Protein AF-A0A1G1D5M5-F1 (afdb_monomer)

Solvent-accessible surface area (backbone atoms only — not comparable to full-atom values): 5463 Å² total; per-residue (Å²): 133,89,70,64,44,77,75,61,59,63,45,55,44,34,41,63,46,83,61,90,47,77,85,43,44,61,51,20,52,53,25,35,54,51,50,54,53,52,75,70,35,90,88,49,37,33,43,44,37,71,68,51,51,54,51,47,54,51,49,46,59,73,57,72,54,51,71,69,60,51,50,52,56,58,52,50,63,74,36,90,52,32,46,78,46,84,87,72,84,80,81,125

Structure (mmCIF, N/CA/C/O backbone):
data_AF-A0A1G1D5M5-F1
#
_entry.id   AF-A0A1G1D5M5-F1
#
loop_
_atom_site.group_PDB
_atom_site.id
_atom_site.type_symbol
_atom_site.label_atom_id
_atom_site.label_alt_id
_atom_site.label_comp_id
_atom_site.label_asym_id
_atom_site.label_entity_id
_atom_site.label_seq_id
_atom_site.pdbx_PDB_ins_code
_atom_site.Cartn_x
_atom_site.Cartn_y
_atom_site.Cartn_z
_atom_site.occupancy
_atom_site.B_iso_or_equiv
_atom_site.auth_seq_id
_atom_site.auth_comp_id
_atom_site.auth_asym_id
_atom_site.auth_atom_id
_atom_site.pdbx_PDB_model_num
ATOM 1 N N . MET A 1 1 ? -15.141 8.472 18.108 1.00 50.66 1 MET A N 1
ATOM 2 C CA . MET A 1 1 ? -15.569 8.292 16.707 1.00 50.66 1 MET A CA 1
ATOM 3 C C . MET A 1 1 ? -14.292 8.004 15.949 1.00 50.66 1 MET A C 1
ATOM 5 O O . MET A 1 1 ? -13.444 8.884 15.918 1.00 50.66 1 MET A O 1
ATOM 9 N N . ILE A 1 2 ? -14.075 6.759 15.529 1.00 57.94 2 ILE A N 1
ATOM 10 C CA . ILE A 1 2 ? -12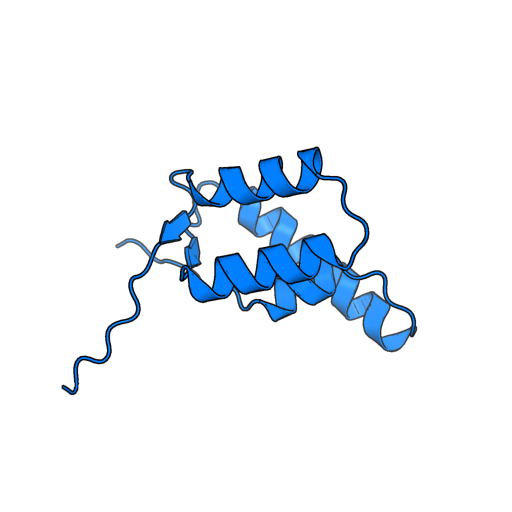.848 6.394 14.817 1.00 57.94 2 ILE A CA 1
ATOM 11 C C . ILE A 1 2 ? -13.090 6.731 13.348 1.00 57.94 2 ILE A C 1
ATOM 13 O O . ILE A 1 2 ? -14.005 6.184 12.735 1.00 57.94 2 ILE A O 1
ATOM 17 N N . ASN A 1 3 ? -12.338 7.695 12.825 1.00 79.25 3 ASN A N 1
ATOM 18 C CA . ASN A 1 3 ? -12.394 8.076 11.421 1.00 79.25 3 ASN A CA 1
ATOM 19 C C . ASN A 1 3 ? -11.257 7.358 10.704 1.00 79.25 3 ASN A C 1
ATOM 21 O O . ASN A 1 3 ? -10.115 7.810 10.739 1.00 79.25 3 ASN A O 1
ATOM 25 N N . TYR A 1 4 ? -11.581 6.237 10.071 1.00 89.94 4 TYR A N 1
ATOM 26 C CA . TYR A 1 4 ? -10.650 5.561 9.181 1.00 89.94 4 TYR A CA 1
ATOM 27 C C . TYR A 1 4 ? -10.499 6.341 7.881 1.00 89.94 4 TYR A C 1
ATOM 29 O O . TYR A 1 4 ? -11.461 6.933 7.381 1.00 89.94 4 TYR A O 1
ATOM 37 N N . ILE A 1 5 ? -9.312 6.267 7.290 1.00 94.81 5 ILE A N 1
ATOM 38 C CA . ILE A 1 5 ? -9.119 6.631 5.888 1.00 94.81 5 ILE A CA 1
ATOM 39 C C . ILE A 1 5 ? -8.984 5.377 5.032 1.00 94.81 5 ILE A C 1
ATOM 41 O O . ILE A 1 5 ? -8.467 4.352 5.474 1.00 94.81 5 ILE A O 1
ATOM 45 N N . LEU A 1 6 ? -9.426 5.481 3.786 1.00 94.44 6 LEU A N 1
ATOM 46 C CA . LEU A 1 6 ? -9.217 4.470 2.759 1.00 94.44 6 LEU A CA 1
ATOM 47 C C . LEU A 1 6 ? -8.154 4.999 1.801 1.00 94.44 6 LEU A C 1
ATOM 49 O O . LEU A 1 6 ? -8.256 6.131 1.327 1.00 94.44 6 LEU A O 1
ATOM 53 N N . ILE A 1 7 ? -7.138 4.187 1.518 1.00 95.56 7 ILE A N 1
ATOM 54 C CA . ILE A 1 7 ? -6.080 4.536 0.567 1.00 95.56 7 ILE A CA 1
ATOM 55 C C . ILE A 1 7 ? -6.177 3.585 -0.616 1.00 95.56 7 ILE A C 1
ATOM 57 O O . ILE A 1 7 ? -6.067 2.369 -0.464 1.00 95.56 7 ILE A O 1
ATOM 61 N N . ASP A 1 8 ? -6.384 4.152 -1.798 1.00 95.06 8 ASP A N 1
ATOM 62 C CA . ASP A 1 8 ? -6.421 3.399 -3.043 1.00 95.06 8 ASP A CA 1
ATOM 63 C C . ASP A 1 8 ? -5.036 2.817 -3.377 1.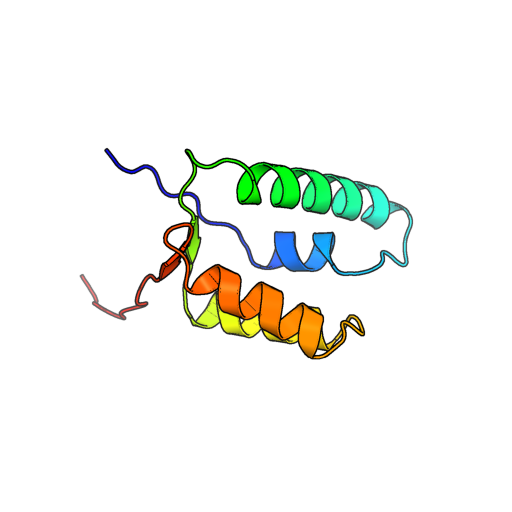00 95.06 8 ASP A C 1
ATOM 65 O O . ASP A 1 8 ? -3.999 3.439 -3.118 1.00 95.06 8 ASP A O 1
ATOM 69 N N . THR A 1 9 ? -5.004 1.627 -3.974 1.00 95.31 9 THR A N 1
ATOM 70 C CA . THR A 1 9 ? -3.768 0.933 -4.371 1.00 95.31 9 THR A CA 1
ATOM 71 C C . THR A 1 9 ? -2.963 1.733 -5.397 1.00 95.31 9 THR A C 1
ATOM 73 O O . THR A 1 9 ? -1.738 1.620 -5.428 1.00 95.31 9 THR A O 1
ATOM 76 N N . ASN A 1 10 ? -3.594 2.629 -6.163 1.00 94.50 10 ASN A N 1
ATOM 77 C CA . ASN A 1 10 ? -2.902 3.530 -7.081 1.00 94.50 10 ASN A CA 1
ATOM 78 C C . ASN A 1 10 ? -1.950 4.496 -6.367 1.00 94.50 10 ASN A C 1
ATOM 80 O O . ASN A 1 10 ? -0.895 4.811 -6.912 1.00 94.50 10 ASN A O 1
ATOM 84 N N . ILE A 1 11 ? -2.265 4.946 -5.147 1.00 95.94 11 ILE A N 1
ATOM 85 C CA . ILE A 1 11 ? -1.348 5.801 -4.374 1.00 95.94 11 ILE A CA 1
ATOM 86 C C . ILE A 1 11 ? -0.067 5.030 -4.047 1.00 95.94 11 ILE A C 1
ATOM 88 O O . ILE A 1 11 ? 1.034 5.549 -4.222 1.00 95.94 11 ILE A O 1
ATOM 92 N N . TRP A 1 12 ? -0.200 3.760 -3.658 1.00 94.75 12 TRP A N 1
ATOM 93 C CA . TRP A 1 12 ? 0.940 2.867 -3.456 1.00 94.75 12 TRP A CA 1
ATOM 94 C C . TRP A 1 12 ? 1.701 2.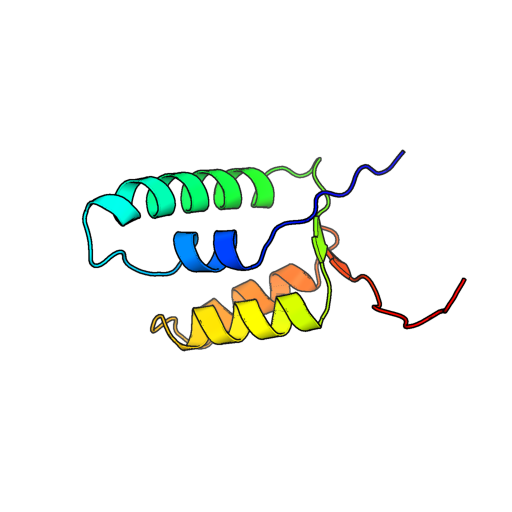638 -4.765 1.00 94.75 12 TRP A C 1
ATOM 96 O O . TRP A 1 12 ? 2.922 2.764 -4.796 1.00 94.75 12 TRP A O 1
ATOM 106 N N . HIS A 1 13 ? 0.994 2.373 -5.866 1.00 93.56 13 HIS A N 1
ATOM 107 C CA . HIS A 1 13 ? 1.605 2.225 -7.186 1.00 93.56 13 HIS A CA 1
ATOM 108 C C . HIS A 1 13 ? 2.469 3.438 -7.539 1.00 93.56 13 HIS A C 1
ATOM 110 O O . HIS A 1 13 ? 3.658 3.291 -7.804 1.00 93.56 13 HIS A O 1
ATOM 116 N N . TYR A 1 14 ? 1.913 4.645 -7.486 1.00 94.00 14 TYR A N 1
ATOM 117 C CA . TYR A 1 14 ? 2.666 5.845 -7.830 1.00 94.00 14 TYR A CA 1
ATOM 118 C C . TYR A 1 14 ? 3.807 6.136 -6.855 1.00 94.00 14 TYR A C 1
ATOM 120 O O . TYR A 1 14 ? 4.850 6.599 -7.303 1.00 94.00 14 TYR A O 1
ATOM 128 N N . ALA A 1 15 ? 3.659 5.837 -5.562 1.00 93.75 15 ALA A N 1
ATOM 129 C CA . ALA A 1 15 ? 4.718 6.046 -4.576 1.00 93.75 15 ALA A CA 1
ATOM 130 C C . ALA A 1 15 ? 5.933 5.122 -4.785 1.00 93.75 15 ALA A C 1
ATOM 132 O O . ALA A 1 15 ? 7.062 5.545 -4.549 1.00 93.75 15 ALA A O 1
ATOM 133 N N . TYR A 1 16 ? 5.724 3.881 -5.238 1.00 90.69 16 TYR A N 1
ATOM 134 C CA . TYR A 1 16 ? 6.793 2.876 -5.345 1.00 90.69 16 TYR A CA 1
ATOM 135 C C . TYR A 1 16 ? 7.300 2.628 -6.769 1.00 90.69 16 TYR A C 1
ATOM 137 O O . TYR A 1 16 ? 8.352 2.016 -6.944 1.00 90.69 16 TYR A O 1
ATOM 145 N N . VAL A 1 17 ? 6.579 3.079 -7.795 1.00 89.44 17 VAL A N 1
ATOM 146 C CA . VAL A 1 17 ? 6.989 2.906 -9.192 1.00 89.44 17 VAL A CA 1
ATOM 147 C C . VAL A 1 17 ? 7.856 4.073 -9.631 1.00 89.44 17 VAL A C 1
ATOM 149 O O . VAL A 1 17 ? 7.421 5.224 -9.597 1.00 89.44 17 VAL A O 1
ATOM 152 N N . THR A 1 18 ? 9.060 3.773 -10.123 1.00 85.75 18 THR A N 1
ATOM 153 C CA . THR A 1 18 ? 9.932 4.790 -10.720 1.00 85.75 18 THR A CA 1
ATOM 154 C C . THR A 1 18 ? 9.279 5.344 -11.992 1.00 85.75 18 THR A C 1
ATOM 156 O O . THR A 1 18 ? 9.074 4.596 -12.955 1.00 85.75 18 THR A O 1
ATOM 159 N N . PRO A 1 19 ? 8.955 6.646 -12.044 1.00 87.44 19 PRO A N 1
ATOM 160 C CA . PRO A 1 19 ? 8.286 7.24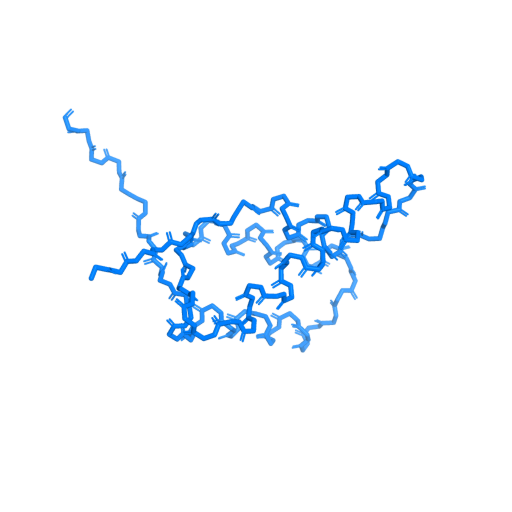0 -13.193 1.00 87.44 19 PRO A CA 1
ATOM 161 C C . PRO A 1 19 ? 9.220 7.272 -14.409 1.00 87.44 19 PRO A C 1
ATOM 163 O O . PRO A 1 19 ? 10.335 7.787 -14.346 1.00 87.44 19 PRO A O 1
ATOM 166 N N . SER A 1 20 ? 8.748 6.755 -15.545 1.00 86.50 20 SER A N 1
ATOM 167 C CA . SER A 1 20 ? 9.480 6.783 -16.821 1.00 86.50 20 SER A CA 1
ATOM 168 C C . SER A 1 20 ? 9.170 8.011 -17.682 1.00 86.50 20 SER A C 1
ATOM 170 O O . SER A 1 20 ? 9.939 8.333 -18.586 1.00 86.50 20 SER A O 1
ATOM 172 N N . LYS A 1 21 ? 8.057 8.707 -17.409 1.00 88.81 21 LYS A N 1
ATOM 173 C CA . LYS A 1 21 ? 7.669 9.960 -18.075 1.00 88.81 21 LYS A CA 1
ATOM 174 C C . LYS A 1 21 ? 7.650 11.110 -17.077 1.00 88.81 21 LYS A C 1
ATOM 176 O O . LYS A 1 21 ? 7.269 10.914 -15.923 1.00 88.81 21 LYS A O 1
ATOM 181 N N . GLU A 1 22 ? 7.995 12.302 -17.553 1.00 85.88 22 GLU A N 1
ATOM 182 C CA . GLU A 1 22 ? 8.061 13.519 -16.736 1.00 85.88 22 GLU A CA 1
ATOM 183 C C . GLU A 1 22 ? 6.727 13.829 -16.048 1.00 85.88 22 GLU A C 1
ATOM 185 O O . GLU A 1 22 ? 6.702 14.080 -14.847 1.00 85.88 22 GLU A O 1
ATOM 190 N N . ASP A 1 23 ? 5.617 13.682 -16.774 1.00 82.12 23 ASP A N 1
ATOM 191 C CA . ASP A 1 23 ? 4.263 13.954 -16.273 1.00 82.12 23 ASP A CA 1
ATOM 192 C C . ASP A 1 23 ? 3.888 13.092 -15.053 1.00 82.12 23 ASP A C 1
ATOM 194 O O . ASP A 1 23 ? 3.069 13.488 -14.227 1.00 82.12 23 ASP A O 1
ATOM 198 N N . PHE A 1 24 ? 4.518 11.920 -14.897 1.00 90.00 24 PHE A N 1
ATOM 199 C CA . PHE A 1 24 ? 4.286 11.030 -13.758 1.00 90.00 24 PHE A CA 1
ATOM 200 C C . PHE A 1 24 ? 5.219 11.294 -12.575 1.00 90.00 24 PHE A C 1
ATOM 202 O O . PHE A 1 24 ? 4.951 10.796 -11.482 1.00 90.00 24 PHE A O 1
ATOM 209 N N . LYS A 1 25 ? 6.279 12.099 -12.737 1.00 92.81 25 LYS A N 1
ATOM 210 C CA . LYS A 1 25 ? 7.181 12.433 -11.624 1.00 92.81 25 LYS A CA 1
ATOM 211 C C . LYS A 1 25 ? 6.474 13.208 -10.529 1.00 92.81 25 LYS A C 1
ATOM 213 O O . LYS A 1 25 ? 6.671 12.917 -9.355 1.00 92.81 25 LYS A O 1
ATOM 218 N N . GLN A 1 26 ? 5.632 14.165 -10.906 1.00 94.00 26 GLN A N 1
ATOM 219 C CA . GLN A 1 26 ? 4.906 14.966 -9.929 1.00 94.00 26 GLN A CA 1
ATOM 220 C C . GLN A 1 26 ? 3.920 14.109 -9.122 1.00 94.00 26 GLN A C 1
ATOM 222 O O . GLN A 1 26 ? 3.854 14.231 -7.903 1.00 94.00 26 GLN A O 1
ATOM 227 N N . ILE A 1 27 ? 3.222 13.180 -9.784 1.00 94.38 27 ILE A N 1
ATOM 228 C CA . ILE A 1 27 ? 2.303 12.242 -9.123 1.00 94.38 27 ILE A CA 1
ATOM 229 C C . ILE A 1 27 ? 3.069 11.286 -8.201 1.00 94.38 27 ILE A C 1
ATOM 231 O O . ILE A 1 27 ? 2.612 11.030 -7.088 1.00 94.38 27 ILE A O 1
ATOM 235 N N . HIS A 1 28 ? 4.236 10.797 -8.627 1.00 95.00 28 HIS A N 1
ATOM 236 C CA . HIS A 1 28 ? 5.116 9.981 -7.790 1.00 95.00 28 HIS A CA 1
ATOM 237 C C . HIS A 1 28 ? 5.518 10.722 -6.508 1.00 95.00 28 HIS A C 1
ATOM 239 O O . HIS A 1 28 ? 5.305 10.198 -5.417 1.00 95.00 28 HIS A O 1
ATOM 245 N N . ILE A 1 29 ? 6.010 11.963 -6.630 1.00 94.88 29 ILE A N 1
ATOM 246 C CA . ILE A 1 29 ? 6.408 12.792 -5.481 1.00 94.88 29 ILE A CA 1
ATOM 247 C C . ILE A 1 29 ? 5.227 12.993 -4.529 1.00 94.88 29 ILE A C 1
ATOM 249 O O . ILE A 1 29 ? 5.342 12.700 -3.343 1.00 94.88 29 ILE A O 1
ATOM 253 N N . PHE A 1 30 ? 4.070 13.419 -5.042 1.00 95.31 30 PHE A N 1
ATOM 254 C CA . PHE A 1 30 ? 2.895 13.661 -4.203 1.00 95.31 30 PHE A CA 1
ATOM 255 C C . PHE A 1 30 ? 2.384 12.397 -3.518 1.00 95.31 30 PHE A C 1
ATOM 257 O O . PHE A 1 30 ? 2.002 12.443 -2.351 1.00 95.31 30 PHE A O 1
ATOM 264 N N . SER A 1 31 ? 2.397 11.262 -4.216 1.00 96.19 31 SER A N 1
ATOM 265 C CA . SER A 1 31 ? 1.960 9.986 -3.646 1.00 96.19 31 SER A CA 1
ATOM 266 C C . SER A 1 31 ? 2.918 9.508 -2.560 1.00 96.19 31 SER A C 1
ATOM 268 O O . SER A 1 31 ? 2.470 9.049 -1.513 1.00 96.19 31 SER A O 1
ATOM 270 N N . LEU A 1 32 ? 4.227 9.667 -2.775 1.00 95.25 32 LEU A N 1
ATOM 271 C CA . LEU A 1 32 ? 5.254 9.331 -1.794 1.00 95.25 32 LEU A CA 1
ATOM 272 C C . LEU A 1 32 ? 5.153 10.214 -0.542 1.00 95.25 32 LEU A C 1
ATOM 274 O O . LEU A 1 32 ? 5.153 9.696 0.573 1.00 95.25 32 LEU A O 1
ATOM 278 N N . GLU A 1 33 ? 5.031 11.533 -0.713 1.00 96.81 33 GLU A N 1
ATOM 279 C CA . GLU A 1 33 ? 4.872 12.486 0.392 1.00 96.81 33 GLU A CA 1
ATOM 280 C C . GLU A 1 33 ? 3.592 12.221 1.187 1.00 96.81 33 GLU A C 1
ATOM 282 O O . GLU A 1 33 ? 3.625 12.164 2.418 1.00 96.81 33 GLU A O 1
ATOM 287 N N . PHE A 1 34 ? 2.472 12.010 0.489 1.00 96.31 34 PHE A N 1
ATOM 288 C CA . PHE A 1 34 ? 1.198 11.673 1.110 1.00 96.31 34 PHE A CA 1
ATOM 289 C C . PHE A 1 34 ? 1.300 10.375 1.911 1.00 96.31 34 PHE A C 1
ATOM 291 O O . PHE A 1 34 ? 0.967 10.361 3.095 1.00 96.31 34 PHE A O 1
ATOM 298 N N . LEU A 1 35 ? 1.792 9.297 1.292 1.00 95.44 35 LEU A N 1
ATOM 299 C CA . LEU A 1 35 ? 1.861 7.989 1.933 1.00 95.44 35 LEU A CA 1
ATOM 300 C C . LEU A 1 35 ? 2.806 8.014 3.140 1.00 95.44 35 LEU A C 1
ATOM 302 O O . LEU A 1 35 ? 2.439 7.532 4.207 1.00 95.44 35 LEU A O 1
ATOM 306 N N . SER A 1 36 ? 3.977 8.640 3.006 1.00 94.31 36 SER A N 1
ATOM 307 C CA . SER A 1 36 ? 4.939 8.800 4.102 1.00 94.31 36 SER A CA 1
ATOM 308 C C . SER A 1 36 ? 4.326 9.546 5.289 1.00 94.31 36 SER A C 1
ATOM 310 O O . SER A 1 36 ? 4.374 9.059 6.419 1.00 94.31 36 SER A O 1
ATOM 312 N N . LYS A 1 37 ? 3.667 10.684 5.031 1.00 95.75 37 LYS A N 1
ATOM 313 C CA . LYS A 1 37 ? 3.001 11.481 6.069 1.00 95.75 37 LYS A CA 1
ATOM 314 C C . LYS A 1 37 ? 1.915 10.683 6.786 1.00 95.75 37 LYS A C 1
ATOM 316 O O . LYS A 1 37 ? 1.852 10.689 8.009 1.00 95.75 37 LYS A O 1
ATOM 321 N N . ILE A 1 38 ? 1.060 10.004 6.028 1.00 94.56 38 ILE A N 1
ATOM 322 C CA . ILE A 1 38 ? -0.063 9.245 6.575 1.00 94.56 38 ILE A CA 1
ATOM 323 C C . ILE A 1 38 ? 0.413 8.044 7.393 1.00 94.56 38 ILE A C 1
ATOM 325 O O . ILE A 1 38 ? -0.130 7.789 8.465 1.00 94.56 38 ILE A O 1
ATOM 329 N N . LEU A 1 39 ? 1.427 7.315 6.920 1.00 92.88 39 LEU A N 1
ATOM 330 C CA . LEU A 1 39 ? 1.963 6.155 7.633 1.00 92.88 39 LEU A CA 1
ATOM 331 C C . LEU A 1 39 ? 2.632 6.542 8.959 1.00 92.88 39 LEU A C 1
ATOM 333 O O . LEU A 1 39 ? 2.598 5.741 9.886 1.00 92.88 39 LEU A O 1
ATOM 337 N N . GLN A 1 40 ? 3.186 7.754 9.060 1.00 92.81 40 GLN A N 1
ATOM 338 C CA . GLN A 1 40 ? 3.835 8.272 10.272 1.00 92.81 40 GLN A CA 1
ATOM 339 C C . GLN A 1 40 ? 2.879 8.961 11.260 1.00 92.81 40 GLN A C 1
ATOM 341 O O . GLN A 1 40 ? 3.276 9.231 12.389 1.00 92.81 40 GLN A O 1
ATOM 346 N N . ASP A 1 41 ? 1.650 9.293 10.858 1.00 92.88 41 ASP A N 1
ATOM 347 C CA . ASP A 1 41 ? 0.699 9.987 11.735 1.00 92.88 41 ASP A CA 1
ATOM 348 C C . ASP A 1 41 ? -0.063 9.000 12.626 1.00 92.88 41 ASP A C 1
ATOM 350 O O . ASP A 1 41 ? -1.029 8.378 12.186 1.00 92.88 41 ASP A O 1
ATOM 354 N N . ASP A 1 42 ? 0.338 8.867 13.888 1.00 90.25 42 ASP A N 1
ATOM 355 C CA . ASP A 1 42 ? -0.277 7.941 14.852 1.00 90.25 42 ASP A CA 1
ATOM 356 C C . ASP A 1 42 ? -1.771 8.209 15.127 1.00 90.25 42 ASP A C 1
ATOM 358 O O . ASP A 1 42 ? -2.455 7.354 15.683 1.00 90.25 42 ASP A O 1
ATOM 362 N N . ASN A 1 43 ? -2.313 9.364 14.721 1.00 91.69 43 ASN A N 1
ATOM 363 C CA . ASN A 1 43 ? -3.734 9.688 14.903 1.00 91.69 43 ASN A CA 1
ATOM 364 C C . ASN A 1 43 ? -4.622 9.196 13.753 1.00 91.69 43 ASN A C 1
ATOM 366 O O . ASN A 1 43 ? -5.841 9.375 13.796 1.00 91.69 43 ASN A O 1
ATOM 370 N N . ILE A 1 44 ? -4.023 8.644 12.697 1.00 92.19 44 ILE A N 1
ATOM 371 C CA . ILE A 1 44 ? -4.731 8.190 11.503 1.00 92.19 44 ILE A CA 1
ATOM 372 C C . ILE A 1 44 ? -4.719 6.669 11.460 1.00 92.19 44 ILE A C 1
ATOM 374 O O . ILE A 1 44 ? -3.661 6.063 11.322 1.00 92.19 44 ILE A O 1
ATOM 378 N N . GLU A 1 45 ? -5.892 6.051 11.476 1.00 94.38 45 GLU A N 1
ATOM 379 C CA . GLU A 1 45 ? -6.042 4.618 11.221 1.00 94.38 45 GLU A CA 1
ATOM 380 C C . GLU A 1 45 ? -6.451 4.384 9.761 1.00 94.38 45 GLU A C 1
ATOM 382 O O . GLU A 1 45 ? -7.259 5.123 9.188 1.00 94.38 45 GLU A O 1
ATOM 387 N N . ILE A 1 46 ? -5.877 3.355 9.137 1.00 96.44 46 ILE A N 1
ATOM 388 C CA . ILE A 1 46 ? -6.087 3.050 7.720 1.00 96.44 46 ILE A CA 1
ATOM 389 C C . ILE A 1 46 ? -6.963 1.807 7.615 1.00 96.44 46 ILE A C 1
ATOM 391 O O . ILE A 1 46 ? -6.553 0.716 8.007 1.00 96.44 46 ILE A O 1
ATOM 395 N N . ALA A 1 47 ? -8.153 1.955 7.044 1.00 96.19 47 ALA A N 1
ATOM 396 C CA . ALA A 1 47 ? -8.965 0.814 6.654 1.00 96.19 47 ALA A CA 1
ATOM 397 C C . ALA A 1 47 ? -8.436 0.237 5.332 1.00 96.19 47 ALA A C 1
ATOM 399 O O . ALA A 1 47 ? -8.162 0.973 4.379 1.00 96.19 47 ALA A O 1
ATOM 400 N N . ILE A 1 48 ? -8.281 -1.083 5.274 1.00 96.81 48 ILE A N 1
ATOM 401 C CA . ILE A 1 48 ? -7.741 -1.777 4.103 1.00 96.81 48 ILE A CA 1
ATOM 402 C C . ILE A 1 48 ? -8.334 -3.177 3.982 1.00 96.81 48 ILE A C 1
ATOM 404 O O . ILE A 1 48 ? -8.634 -3.822 4.976 1.00 96.81 48 ILE A O 1
ATOM 408 N N . THR A 1 49 ? -8.488 -3.682 2.766 1.00 96.19 49 THR A N 1
ATOM 409 C CA . THR A 1 49 ? -8.959 -5.054 2.520 1.00 96.19 49 THR A CA 1
ATOM 410 C C . THR A 1 49 ? -7.791 -5.993 2.217 1.00 96.19 49 THR A C 1
ATOM 412 O O . THR A 1 49 ? -6.733 -5.572 1.743 1.00 96.19 49 THR A O 1
ATOM 415 N N . THR A 1 50 ? -7.979 -7.299 2.416 1.00 95.44 50 THR A N 1
ATOM 416 C CA . THR A 1 50 ? -6.971 -8.311 2.041 1.00 95.44 50 THR A CA 1
ATOM 417 C C . THR A 1 50 ? -6.664 -8.312 0.539 1.00 95.44 50 THR A C 1
ATOM 419 O O . THR A 1 50 ? -5.528 -8.579 0.145 1.00 95.44 50 THR A O 1
ATOM 422 N N . TYR A 1 51 ? -7.635 -7.936 -0.299 1.00 95.00 51 TYR A N 1
ATOM 423 C CA . TYR A 1 51 ? -7.453 -7.759 -1.742 1.00 95.00 51 TYR A CA 1
ATOM 424 C C . TYR A 1 51 ? -6.505 -6.600 -2.067 1.00 95.00 51 TYR A C 1
ATOM 426 O O . TYR A 1 51 ? -5.580 -6.774 -2.858 1.00 95.00 51 TYR A O 1
ATOM 434 N N . GLN A 1 52 ? -6.676 -5.448 -1.407 1.00 96.81 52 GLN A N 1
ATOM 435 C CA . GLN A 1 52 ? -5.764 -4.310 -1.565 1.00 96.81 52 GLN A CA 1
ATOM 436 C C . GLN A 1 52 ? -4.355 -4.650 -1.077 1.00 96.81 52 GLN A C 1
ATOM 438 O O . GLN A 1 52 ? -3.383 -4.304 -1.743 1.00 96.81 52 GLN A O 1
ATOM 443 N N . ILE A 1 53 ? -4.227 -5.374 0.043 1.00 96.94 53 ILE A N 1
ATOM 444 C CA . ILE A 1 53 ? -2.921 -5.852 0.520 1.00 96.94 53 ILE A CA 1
ATOM 445 C C . ILE A 1 53 ? -2.252 -6.715 -0.557 1.00 96.94 53 ILE A C 1
ATOM 447 O O . ILE A 1 53 ? -1.090 -6.483 -0.886 1.00 96.94 53 ILE A O 1
ATOM 451 N N . ALA A 1 54 ? -2.968 -7.680 -1.141 1.00 96.44 54 ALA A N 1
ATOM 452 C CA . ALA A 1 54 ? -2.422 -8.539 -2.191 1.00 96.44 54 ALA A CA 1
ATOM 453 C C . ALA A 1 54 ? -1.950 -7.737 -3.419 1.00 96.44 54 ALA A C 1
ATOM 455 O O . ALA A 1 54 ? -0.868 -8.001 -3.947 1.00 96.44 54 ALA A O 1
ATOM 456 N N . GLU A 1 55 ? -2.722 -6.733 -3.838 1.00 96.44 55 GLU A N 1
ATOM 457 C CA . GLU A 1 55 ? -2.364 -5.851 -4.950 1.00 96.44 55 GLU A CA 1
ATOM 458 C C . GLU A 1 55 ? -1.113 -5.016 -4.646 1.00 96.44 55 GLU A C 1
ATOM 460 O O . GLU A 1 55 ? -0.183 -4.981 -5.454 1.00 96.44 55 GLU A O 1
ATOM 465 N N . ILE A 1 56 ? -1.038 -4.415 -3.454 1.00 96.12 56 ILE A N 1
ATOM 466 C CA . ILE A 1 56 ? 0.145 -3.669 -3.007 1.00 96.12 56 ILE A CA 1
ATOM 467 C C . ILE A 1 56 ? 1.367 -4.586 -3.011 1.00 96.12 56 ILE A C 1
ATOM 469 O O . ILE A 1 56 ? 2.399 -4.235 -3.579 1.00 96.12 56 ILE A O 1
ATOM 473 N N . MET A 1 57 ? 1.261 -5.794 -2.456 1.00 95.94 57 MET A N 1
ATOM 474 C CA . MET A 1 57 ? 2.379 -6.737 -2.439 1.00 95.94 57 MET A CA 1
ATOM 475 C C . MET A 1 57 ? 2.847 -7.121 -3.850 1.00 95.94 57 MET A C 1
ATOM 477 O O . MET A 1 57 ? 4.052 -7.275 -4.073 1.00 95.94 57 MET A O 1
ATOM 481 N N . ASP A 1 58 ? 1.934 -7.233 -4.817 1.00 95.06 58 ASP A N 1
ATOM 482 C CA . ASP A 1 58 ? 2.290 -7.487 -6.213 1.00 95.06 58 ASP A CA 1
ATOM 483 C C . ASP A 1 58 ? 2.979 -6.282 -6.879 1.00 95.06 58 ASP A C 1
ATOM 485 O O . ASP A 1 58 ? 3.946 -6.466 -7.626 1.00 95.06 58 ASP A O 1
ATOM 489 N N . ILE A 1 59 ? 2.556 -5.052 -6.562 1.00 94.00 59 ILE A N 1
ATOM 490 C CA . ILE A 1 59 ? 3.236 -3.817 -6.985 1.00 94.00 59 ILE A CA 1
ATOM 491 C C . ILE A 1 59 ? 4.682 -3.820 -6.482 1.00 94.00 59 ILE A C 1
ATOM 493 O O . ILE A 1 59 ? 5.611 -3.727 -7.287 1.00 94.00 59 ILE A O 1
ATOM 497 N N . LEU A 1 60 ? 4.893 -3.999 -5.173 1.00 92.00 60 LEU A N 1
ATOM 498 C CA . LEU A 1 60 ? 6.234 -3.985 -4.572 1.00 92.00 60 LEU A CA 1
ATOM 499 C C . LEU A 1 60 ? 7.116 -5.101 -5.149 1.00 92.00 60 LEU A C 1
ATOM 501 O O . LEU A 1 60 ? 8.313 -4.917 -5.375 1.00 92.00 60 LEU A O 1
ATOM 505 N N . ARG A 1 61 ? 6.523 -6.265 -5.449 1.00 92.62 61 ARG A N 1
ATOM 506 C CA . ARG A 1 61 ? 7.218 -7.379 -6.104 1.00 92.62 61 ARG A CA 1
ATOM 507 C C . ARG A 1 61 ? 7.737 -7.015 -7.494 1.00 92.62 61 ARG A C 1
ATOM 509 O O . ARG A 1 61 ? 8.832 -7.446 -7.852 1.00 92.62 61 ARG A O 1
ATOM 516 N N . LYS A 1 62 ? 6.965 -6.249 -8.268 1.00 90.38 62 LYS A N 1
ATOM 517 C CA . LYS A 1 62 ? 7.315 -5.818 -9.631 1.00 90.38 62 LYS A CA 1
ATOM 518 C C . LYS A 1 62 ? 8.343 -4.681 -9.663 1.00 90.38 62 LYS A C 1
ATOM 520 O O . LYS A 1 62 ? 9.052 -4.567 -10.656 1.00 90.38 62 LYS A O 1
ATOM 525 N N . GLN A 1 63 ? 8.460 -3.884 -8.59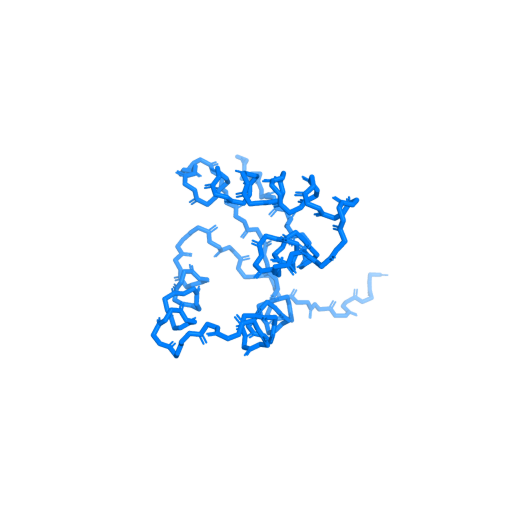7 1.00 84.81 63 GLN A N 1
ATOM 526 C CA . GLN A 1 63 ? 9.376 -2.732 -8.516 1.00 84.81 63 GLN A CA 1
ATOM 527 C C . GLN A 1 63 ? 10.777 -3.068 -7.975 1.00 84.81 63 GLN A C 1
ATOM 529 O O . GLN A 1 63 ? 11.473 -2.203 -7.454 1.00 84.81 63 GLN A O 1
ATOM 534 N N . SER A 1 64 ? 11.219 -4.323 -8.102 1.00 77.31 64 SER A N 1
ATOM 535 C CA . SER A 1 64 ? 12.554 -4.785 -7.675 1.00 77.31 64 SER A CA 1
ATOM 536 C C . SER A 1 64 ? 12.876 -4.596 -6.186 1.00 77.31 64 SER A C 1
ATOM 538 O O . SER A 1 64 ? 14.041 -4.707 -5.807 1.00 77.31 64 SER A O 1
ATOM 540 N N . MET A 1 65 ? 11.872 -4.380 -5.327 1.00 85.88 65 MET A N 1
ATOM 541 C CA . MET A 1 65 ? 12.088 -4.400 -3.880 1.00 85.88 65 MET A CA 1
ATOM 542 C C . MET A 1 65 ? 12.533 -5.790 -3.439 1.00 85.88 65 MET A C 1
ATOM 544 O O . MET A 1 65 ? 12.004 -6.821 -3.885 1.00 85.88 65 MET A O 1
ATOM 548 N N . THR A 1 66 ? 13.509 -5.808 -2.542 1.00 90.88 66 THR A N 1
ATOM 549 C CA . THR A 1 66 ? 14.061 -7.030 -1.972 1.00 90.88 66 THR A CA 1
ATOM 550 C C . THR A 1 66 ? 13.014 -7.755 -1.123 1.00 90.88 66 THR A C 1
ATOM 552 O O . THR A 1 66 ? 12.028 -7.173 -0.666 1.00 90.88 66 THR A O 1
ATOM 555 N N . ILE A 1 67 ? 13.207 -9.061 -0.904 1.00 92.69 67 ILE A N 1
ATOM 556 C CA . ILE A 1 67 ? 12.314 -9.847 -0.036 1.00 92.69 67 ILE A CA 1
ATOM 557 C C . ILE A 1 67 ? 12.195 -9.216 1.366 1.00 92.69 67 ILE A C 1
ATOM 559 O O . ILE A 1 67 ? 11.056 -9.008 1.783 1.00 92.69 67 ILE A O 1
ATOM 563 N N . PRO A 1 68 ? 13.295 -8.827 2.050 1.00 94.69 68 PRO A N 1
ATOM 564 C CA . PRO A 1 68 ? 13.205 -8.222 3.380 1.00 94.69 68 PRO A CA 1
ATOM 565 C C . PRO A 1 68 ? 12.397 -6.919 3.423 1.00 94.69 68 PRO A C 1
ATOM 567 O O . PRO A 1 68 ? 11.613 -6.711 4.344 1.00 94.69 68 PRO A O 1
ATOM 570 N N . GLU A 1 69 ? 12.533 -6.049 2.418 1.00 90.62 69 GLU A N 1
ATOM 571 C CA . GLU A 1 69 ? 11.763 -4.797 2.358 1.00 90.62 69 GLU A CA 1
ATOM 572 C C . GLU A 1 69 ? 10.265 -5.068 2.179 1.00 90.62 69 GLU A C 1
ATOM 574 O O . GLU A 1 69 ? 9.426 -4.431 2.814 1.00 90.62 69 GLU A O 1
ATOM 579 N N . ARG A 1 70 ? 9.910 -6.056 1.350 1.00 93.44 70 ARG A N 1
ATOM 580 C CA . ARG A 1 70 ? 8.512 -6.463 1.166 1.00 93.44 70 ARG A CA 1
ATOM 581 C C . ARG A 1 70 ? 7.935 -7.096 2.427 1.00 93.44 70 ARG A C 1
ATOM 583 O O . ARG A 1 70 ? 6.791 -6.819 2.769 1.00 93.44 70 ARG A O 1
ATOM 590 N N . GLU A 1 71 ? 8.709 -7.915 3.132 1.00 95.19 71 GLU A N 1
ATOM 591 C CA . GLU A 1 71 ? 8.297 -8.476 4.423 1.00 95.19 71 GLU A CA 1
ATOM 592 C C . GLU A 1 71 ? 8.071 -7.385 5.470 1.00 95.19 71 GLU A C 1
ATOM 594 O O . GLU A 1 71 ? 7.094 -7.451 6.216 1.00 95.19 71 GLU A O 1
ATOM 599 N N . MET A 1 72 ? 8.921 -6.354 5.493 1.00 93.12 72 MET A N 1
ATOM 600 C CA . MET A 1 72 ? 8.738 -5.197 6.365 1.00 93.12 72 MET A CA 1
ATOM 601 C C . MET A 1 72 ? 7.395 -4.510 6.092 1.00 93.12 72 MET A C 1
ATOM 603 O O . MET A 1 72 ? 6.622 -4.322 7.028 1.00 93.12 72 MET A O 1
ATOM 607 N N . VAL A 1 73 ? 7.072 -4.212 4.827 1.00 92.50 73 VAL A N 1
ATOM 608 C CA . VAL A 1 73 ? 5.777 -3.602 4.472 1.00 92.50 73 VAL A CA 1
ATOM 609 C C . VAL A 1 73 ? 4.609 -4.530 4.803 1.00 92.50 73 VAL A C 1
ATOM 611 O O . VAL A 1 73 ? 3.626 -4.092 5.392 1.00 92.50 73 VAL A O 1
ATOM 614 N N . PHE A 1 74 ? 4.720 -5.826 4.507 1.00 95.38 74 PHE A N 1
ATOM 615 C CA . PHE A 1 74 ? 3.667 -6.789 4.830 1.00 95.38 74 PHE A CA 1
ATOM 616 C C . PHE A 1 74 ? 3.378 -6.861 6.334 1.00 95.38 74 PHE A C 1
ATOM 618 O O . PHE A 1 74 ? 2.229 -6.997 6.751 1.00 95.38 74 PHE A O 1
ATOM 625 N N . ASN A 1 75 ? 4.417 -6.759 7.163 1.00 95.50 75 ASN A N 1
ATOM 626 C CA . ASN A 1 75 ? 4.264 -6.750 8.611 1.00 95.50 75 ASN A CA 1
ATOM 627 C C . ASN A 1 75 ? 3.646 -5.446 9.136 1.00 95.50 75 ASN A C 1
ATOM 629 O O . ASN A 1 75 ? 2.997 -5.498 10.177 1.00 95.50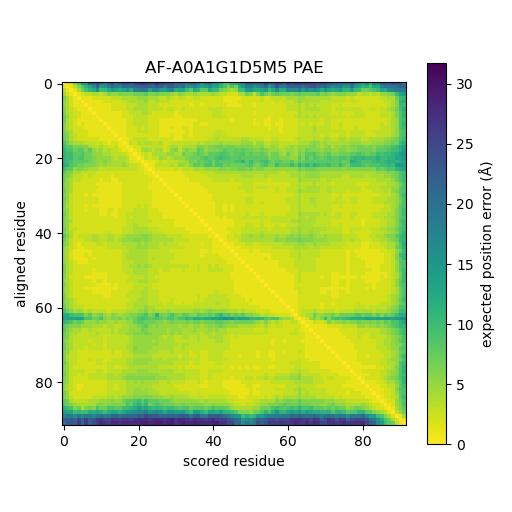 75 ASN A O 1
ATOM 633 N N . LEU A 1 76 ? 3.757 -4.319 8.417 1.00 93.31 76 LEU A N 1
ATOM 634 C CA . LEU A 1 76 ? 3.049 -3.086 8.787 1.00 93.31 76 LEU A CA 1
ATOM 635 C C . LEU A 1 76 ? 1.531 -3.286 8.781 1.00 93.31 76 LEU A C 1
ATOM 637 O O . LEU A 1 76 ? 0.869 -2.827 9.707 1.00 93.31 76 LEU A O 1
ATOM 641 N N . PHE A 1 77 ? 0.982 -4.044 7.825 1.00 95.44 77 PHE A N 1
ATOM 642 C CA . PHE A 1 77 ? -0.461 -4.331 7.759 1.00 95.44 77 PHE A CA 1
ATOM 643 C C . PHE A 1 77 ? -0.999 -5.141 8.947 1.00 95.44 77 PHE A C 1
ATOM 645 O O . PHE A 1 77 ? -2.208 -5.292 9.081 1.00 95.44 77 PHE A O 1
ATOM 652 N N . LYS A 1 78 ? -0.117 -5.683 9.795 1.00 94.31 78 LYS A N 1
ATOM 653 C CA . LYS A 1 78 ? -0.476 -6.440 11.004 1.00 94.31 78 LYS A CA 1
ATOM 654 C C . LYS A 1 78 ? -0.421 -5.593 12.277 1.00 94.31 78 LYS A C 1
ATOM 656 O O . LYS A 1 78 ? -0.633 -6.126 13.361 1.00 94.31 78 LYS A O 1
ATOM 661 N N . THR A 1 79 ? -0.048 -4.321 12.160 1.00 94.31 79 THR A N 1
ATOM 662 C CA . THR A 1 79 ? -0.006 -3.379 13.283 1.00 94.31 79 THR A CA 1
ATOM 663 C C . THR A 1 79 ? -1.361 -2.704 13.464 1.00 94.31 79 THR A C 1
ATOM 665 O O . THR A 1 79 ? -2.156 -2.651 12.527 1.00 94.31 79 THR A O 1
ATOM 668 N N . ASP A 1 80 ? -1.580 -2.099 14.631 1.00 92.44 80 ASP A N 1
ATOM 669 C CA . ASP A 1 80 ? -2.818 -1.380 14.973 1.00 92.44 80 ASP A CA 1
ATOM 670 C C . ASP A 1 80 ? -3.106 -0.176 14.054 1.00 92.44 80 ASP A C 1
ATOM 672 O O . ASP A 1 80 ? -4.210 0.358 14.034 1.00 92.44 80 ASP A O 1
ATOM 676 N N . LYS A 1 81 ? -2.127 0.224 13.233 1.00 94.06 81 LYS A N 1
ATOM 677 C CA . LYS A 1 81 ? -2.276 1.240 12.189 1.00 94.06 81 LYS A CA 1
ATOM 678 C C . LYS A 1 81 ? -3.300 0.849 11.120 1.00 94.06 81 LYS A C 1
ATOM 680 O O . LYS A 1 81 ? -3.891 1.733 10.493 1.00 94.06 81 LYS A O 1
ATOM 685 N N . PHE A 1 82 ? -3.467 -0.451 10.871 1.00 95.75 82 PHE A N 1
ATOM 686 C CA . PHE A 1 82 ? -4.313 -0.967 9.803 1.00 95.75 82 PHE A CA 1
ATOM 687 C C . PHE A 1 82 ? -5.490 -1.753 10.362 1.00 95.75 82 PHE A C 1
ATOM 689 O O . PHE A 1 82 ? -5.333 -2.769 11.034 1.00 95.75 82 PHE A O 1
ATOM 696 N N . PHE A 1 83 ? -6.687 -1.315 9.996 1.00 95.44 83 PHE A N 1
ATOM 697 C CA . PHE A 1 83 ? -7.914 -2.049 10.237 1.00 95.44 83 PHE A CA 1
ATOM 698 C C . PHE A 1 83 ? -8.266 -2.863 8.990 1.00 95.44 83 PHE A C 1
ATOM 700 O O . PHE A 1 83 ? -8.614 -2.300 7.947 1.00 95.44 83 PHE A O 1
ATOM 707 N N . ILE A 1 84 ? -8.143 -4.191 9.082 1.00 95.12 84 ILE A N 1
ATOM 708 C CA . ILE A 1 84 ? -8.465 -5.086 7.966 1.00 95.12 84 ILE A CA 1
ATOM 709 C C . ILE A 1 84 ? -9.982 -5.257 7.879 1.00 95.12 84 ILE A C 1
ATOM 711 O O . ILE A 1 84 ? -10.610 -5.79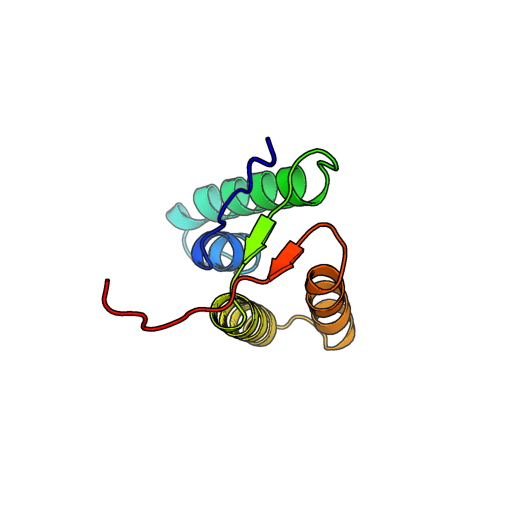1 8.790 1.00 95.12 84 ILE A O 1
ATOM 715 N N . VAL A 1 85 ? -10.555 -4.805 6.767 1.00 93.50 85 VAL A N 1
ATOM 716 C CA . VAL A 1 85 ? -11.987 -4.877 6.478 1.00 93.50 85 VAL A CA 1
ATOM 717 C C . VAL A 1 85 ? -12.282 -6.121 5.648 1.00 93.50 85 VAL A C 1
ATOM 719 O O . VAL A 1 85 ? -11.724 -6.304 4.560 1.00 93.50 85 VAL A O 1
ATOM 722 N N . ASP A 1 86 ? -13.204 -6.946 6.138 1.00 89.50 86 ASP A N 1
ATOM 723 C CA . ASP A 1 86 ? -13.751 -8.068 5.382 1.00 89.50 86 ASP A CA 1
ATOM 724 C C . ASP A 1 86 ? -14.706 -7.559 4.298 1.00 89.50 86 ASP A C 1
ATOM 726 O O . ASP A 1 86 ? -15.654 -6.823 4.573 1.00 89.50 86 ASP A O 1
ATOM 730 N N . ILE A 1 87 ? -14.474 -7.966 3.047 1.00 87.69 87 ILE A N 1
ATOM 731 C CA . ILE A 1 87 ? -15.429 -7.709 1.967 1.00 87.69 87 ILE A CA 1
ATOM 732 C C . ILE A 1 87 ? -16.473 -8.820 1.985 1.00 87.69 87 ILE A C 1
ATOM 734 O O . ILE A 1 87 ? -16.173 -9.968 1.647 1.00 87.69 87 ILE A O 1
ATOM 738 N N . THR A 1 88 ? -17.704 -8.471 2.345 1.00 85.50 88 THR A N 1
ATOM 739 C CA . THR A 1 88 ? -18.860 -9.366 2.270 1.00 85.50 88 THR A CA 1
ATOM 740 C C . THR A 1 88 ? -19.759 -8.968 1.101 1.00 85.50 88 THR A C 1
ATOM 742 O O . THR A 1 88 ? -19.819 -7.810 0.693 1.00 85.50 88 THR A O 1
ATOM 745 N N . PHE A 1 89 ? -20.458 -9.947 0.529 1.00 76.44 89 PHE A N 1
ATOM 746 C CA . PHE A 1 89 ? -21.447 -9.734 -0.532 1.00 76.44 89 PHE A CA 1
ATOM 747 C C . PHE A 1 89 ? -22.861 -9.583 0.031 1.00 76.44 89 PHE A C 1
ATOM 749 O O . PHE A 1 89 ? -23.813 -9.920 -0.668 1.00 76.44 89 PHE A O 1
ATOM 756 N N . GLU A 1 90 ? -23.017 -9.175 1.295 1.00 68.06 90 GLU A N 1
ATOM 757 C CA . GLU A 1 90 ? -24.351 -9.037 1.879 1.00 68.06 90 GLU A CA 1
ATOM 758 C C . GLU A 1 90 ? -25.181 -8.073 1.023 1.00 68.06 90 GLU A C 1
ATOM 760 O O . GLU A 1 90 ? -24.938 -6.868 0.964 1.00 68.06 90 GLU A O 1
ATOM 765 N N . ILE A 1 91 ? -26.130 -8.663 0.293 1.00 52.28 91 ILE A N 1
ATOM 766 C CA . ILE A 1 91 ? -27.188 -7.969 -0.422 1.00 52.28 91 ILE A CA 1
ATOM 767 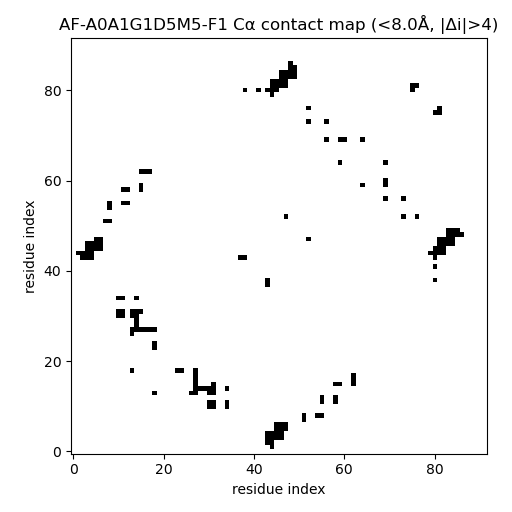C C . ILE A 1 91 ? -28.094 -7.432 0.684 1.00 52.28 91 ILE A C 1
ATOM 769 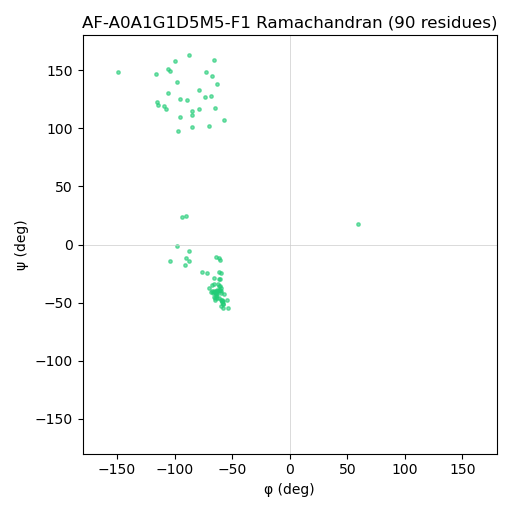O O . ILE A 1 91 ? -28.824 -8.211 1.298 1.00 52.28 91 ILE A O 1
ATOM 773 N N . ILE A 1 92 ? -27.986 -6.137 0.979 1.00 48.69 92 ILE A N 1
ATOM 774 C CA . ILE A 1 92 ? -28.997 -5.424 1.770 1.00 48.69 92 ILE A CA 1
ATOM 775 C C . ILE A 1 92 ? -30.291 -5.369 0.956 1.00 48.69 92 ILE A C 1
ATOM 777 O O . ILE A 1 92 ? -30.208 -5.015 -0.245 1.00 48.69 92 ILE A O 1
#

Sequence (92 aa):
MINYILIDTNIWHYAYVTPSKEDFKQIHIFSLEFLSKILQDDNIEIAITTYQIAEIMDILRKQSMTIPEREMVFNLFKTDKFFIVDITFEII

pLDDT: mean 90.62, std 9.52, range [48.69, 96.94]

Foldseek 3Di:
DADADEDALVLLLLCLADDPDPVSVVSNVVSVVVVVVQLPDPSYAHEDEPVSLVSSLVSCVVSPNDPVVSVVVNVSCVDRSYDYDDDDPPDD

Secondary structure (DSSP, 8-state):
---EEE--HHHHHHHHSPPSSHHHHHHHHHHHHHHHHHHH-TT-EEEEEHHHHHHHHHHHHHTT--HHHHHHHHHHTTSTTEEEEP------

Mean predicted aligned error: 4.41 Å

Radius of gyration: 14.24 Å; Cα contacts (8 Å, |Δi|>4): 93; chains: 1; bounding box: 43×25×35 Å